Protein AF-A0A6S7KEA6-F1 (afdb_monomer)

Mean predicted aligned error: 5.67 Å

Solvent-accessible surface area (backbone atoms only — not comparable to full-atom values): 4270 Å² total; per-residue (Å²): 131,76,86,80,74,80,86,89,87,81,83,60,95,45,69,67,52,33,52,54,51,47,51,54,54,48,49,55,50,48,54,53,31,51,77,69,77,44,78,86,60,68,93,77,60,80,85,83,90,90,68,56,71,73,58,49,59,57,56,65,75,79,114

Organism: Paramuricea clavata (NCBI:txid317549)

Radius of gyration: 14.23 Å; Cα contacts (8 Å, |Δi|>4): 20; chains: 1; bounding box: 27×31×38 Å

pLDDT: mean 86.41, std 11.86, range [46.97, 96.62]

Structure (mmCIF, N/CA/C/O backbone):
data_AF-A0A6S7KEA6-F1
#
_entry.id   AF-A0A6S7KEA6-F1
#
loop_
_atom_site.group_PDB
_atom_site.id
_atom_site.type_symbol
_atom_site.label_atom_id
_atom_site.label_alt_id
_atom_site.label_comp_id
_atom_site.label_asym_id
_atom_site.label_entity_id
_atom_site.label_seq_id
_atom_site.pdbx_PDB_ins_code
_atom_site.Cartn_x
_atom_site.Cartn_y
_atom_site.Cartn_z
_atom_site.occupancy
_atom_site.B_iso_or_equiv
_atom_site.auth_seq_id
_atom_site.auth_comp_id
_atom_site.auth_asym_id
_atom_site.auth_atom_id
_atom_site.pdbx_PDB_model_num
ATOM 1 N N . MET A 1 1 ? 10.130 16.994 0.482 1.00 49.31 1 MET A N 1
ATOM 2 C CA . MET A 1 1 ? 9.609 16.317 -0.719 1.00 49.31 1 MET A CA 1
ATOM 3 C C . MET A 1 1 ? 9.977 14.856 -0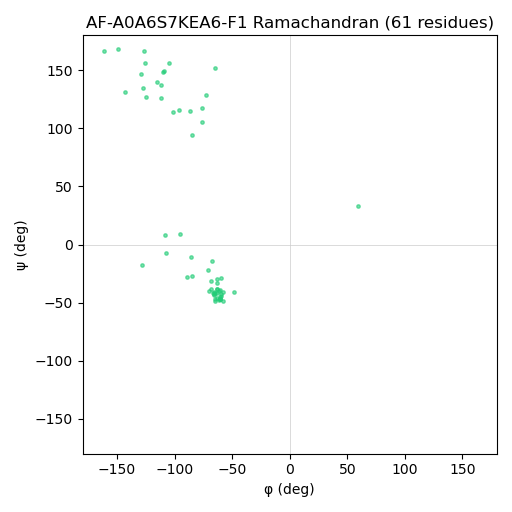.549 1.00 49.31 1 MET A C 1
ATOM 5 O O . MET A 1 1 ? 11.163 14.566 -0.585 1.00 49.31 1 MET A O 1
ATOM 9 N N . PHE A 1 2 ? 9.021 13.991 -0.213 1.00 53.81 2 PHE A N 1
ATOM 10 C CA . PHE A 1 2 ? 9.243 12.546 -0.308 1.00 53.81 2 PHE A CA 1
ATOM 11 C C . PHE A 1 2 ? 9.148 12.240 -1.802 1.00 53.81 2 PHE A C 1
ATOM 13 O O . PHE A 1 2 ? 8.097 12.473 -2.392 1.00 53.81 2 PHE A O 1
ATOM 20 N N . ALA A 1 3 ? 10.287 11.987 -2.444 1.00 68.19 3 ALA A N 1
ATOM 21 C CA . ALA A 1 3 ? 10.399 12.070 -3.902 1.00 68.19 3 ALA A CA 1
ATOM 22 C C . ALA A 1 3 ? 9.966 10.771 -4.601 1.00 68.19 3 ALA A C 1
ATOM 24 O O . ALA A 1 3 ? 9.502 10.819 -5.735 1.00 68.19 3 ALA A O 1
ATOM 25 N N . ASP A 1 4 ? 10.088 9.644 -3.908 1.00 77.88 4 ASP A N 1
ATOM 26 C CA . ASP A 1 4 ? 9.825 8.287 -4.382 1.00 77.88 4 ASP A CA 1
ATOM 27 C C . ASP A 1 4 ? 8.887 7.491 -3.456 1.00 77.88 4 ASP A C 1
ATOM 29 O O . ASP A 1 4 ? 8.270 6.524 -3.902 1.00 77.88 4 ASP A O 1
ATOM 33 N N . ASP A 1 5 ? 8.700 7.921 -2.202 1.00 84.19 5 ASP A N 1
ATOM 34 C CA . ASP A 1 5 ? 7.751 7.273 -1.292 1.00 84.19 5 ASP A CA 1
ATOM 35 C C . ASP A 1 5 ? 6.303 7.651 -1.632 1.00 84.19 5 ASP A C 1
ATOM 37 O O . ASP A 1 5 ? 5.881 8.804 -1.504 1.00 84.19 5 ASP A O 1
ATOM 41 N N . THR A 1 6 ? 5.512 6.647 -2.004 1.00 86.69 6 THR A N 1
ATOM 42 C CA . THR A 1 6 ? 4.069 6.776 -2.233 1.00 86.69 6 THR A CA 1
ATOM 43 C C . THR A 1 6 ? 3.313 6.016 -1.151 1.00 86.69 6 THR A C 1
ATOM 45 O O . THR A 1 6 ? 3.670 4.894 -0.806 1.00 86.69 6 THR A O 1
ATOM 48 N N . ASN A 1 7 ? 2.245 6.611 -0.619 1.00 89.62 7 ASN A N 1
ATOM 49 C CA . ASN A 1 7 ? 1.310 5.921 0.264 1.00 89.62 7 ASN A CA 1
ATOM 50 C C . ASN A 1 7 ? -0.071 5.837 -0.393 1.00 89.62 7 ASN A C 1
ATOM 52 O O . ASN A 1 7 ? -0.531 6.791 -1.018 1.00 89.62 7 ASN A O 1
ATOM 56 N N . LEU A 1 8 ? -0.728 4.688 -0.236 1.00 90.56 8 LEU A N 1
ATOM 57 C CA . LEU A 1 8 ? -2.098 4.452 -0.679 1.00 90.56 8 LEU A CA 1
ATOM 58 C C . LEU A 1 8 ? -2.991 4.294 0.553 1.00 90.56 8 LEU A C 1
ATOM 60 O O . LEU A 1 8 ? -2.706 3.493 1.439 1.00 90.56 8 LEU A O 1
ATOM 64 N N . SER A 1 9 ? -4.065 5.079 0.621 1.00 92.56 9 SER A N 1
ATOM 65 C CA . SER A 1 9 ? -4.999 5.070 1.749 1.00 92.56 9 SER A CA 1
ATOM 66 C C . SER A 1 9 ? -6.418 4.828 1.258 1.00 92.56 9 SER A C 1
ATOM 68 O O . SER A 1 9 ? -6.924 5.578 0.428 1.00 92.56 9 SER A O 1
ATOM 70 N N . CYS A 1 10 ? -7.092 3.830 1.826 1.00 92.31 10 CYS A N 1
ATOM 71 C CA . CYS A 1 10 ? -8.507 3.573 1.583 1.00 92.31 10 CYS A CA 1
ATOM 72 C C . CYS A 1 10 ? -9.287 3.502 2.904 1.00 92.31 10 CYS A C 1
ATOM 74 O O . CYS A 1 10 ? -8.721 3.425 3.996 1.00 92.31 10 CYS A O 1
ATOM 76 N N . THR A 1 11 ? -10.617 3.557 2.811 1.00 93.12 11 THR A N 1
ATOM 77 C CA . THR A 1 11 ? -11.505 3.427 3.972 1.00 93.12 11 THR A CA 1
ATOM 78 C C . THR A 1 11 ? -12.584 2.380 3.721 1.00 93.12 11 THR A C 1
ATOM 80 O O . THR A 1 11 ? -13.080 2.199 2.602 1.00 93.12 11 THR A O 1
ATOM 83 N N . GLY A 1 12 ? -12.972 1.686 4.788 1.00 91.00 12 GLY A N 1
ATOM 84 C CA . GLY A 1 12 ? -13.996 0.650 4.754 1.00 91.00 12 GLY A CA 1
ATOM 85 C C . GLY A 1 12 ? -14.552 0.366 6.144 1.00 91.00 12 GLY A C 1
ATOM 86 O O . GLY A 1 12 ? -14.029 0.825 7.166 1.00 91.00 12 GLY A O 1
ATOM 87 N N . ARG A 1 13 ? -15.668 -0.358 6.187 1.00 88.19 13 ARG A N 1
ATOM 88 C CA . ARG A 1 13 ? -16.330 -0.764 7.434 1.00 88.19 13 ARG A CA 1
ATOM 89 C C . ARG A 1 13 ? -15.804 -2.097 7.947 1.00 88.19 13 ARG A C 1
ATOM 91 O O . ARG A 1 13 ? -15.825 -2.306 9.159 1.00 88.19 13 ARG A O 1
ATOM 98 N N . THR A 1 14 ? -15.335 -2.954 7.044 1.00 87.38 14 THR A N 1
ATOM 99 C CA . THR A 1 14 ? -14.818 -4.295 7.337 1.00 87.38 14 THR A CA 1
ATOM 100 C C . THR A 1 14 ? -13.403 -4.471 6.777 1.00 87.38 14 THR A C 1
ATOM 102 O O . THR A 1 14 ? -13.054 -3.778 5.819 1.00 87.38 14 THR A O 1
ATOM 105 N N . PRO A 1 15 ? -12.588 -5.389 7.329 1.00 86.94 15 PRO A N 1
ATOM 106 C CA . PRO A 1 15 ? -11.258 -5.683 6.797 1.00 86.94 15 PRO A CA 1
ATOM 107 C C . PRO A 1 15 ? -11.310 -6.178 5.352 1.00 86.94 15 PRO A C 1
ATOM 109 O O . PRO A 1 15 ? -10.557 -5.678 4.531 1.00 86.94 15 PRO A O 1
ATOM 112 N N . ALA A 1 16 ? -12.262 -7.056 5.022 1.00 89.69 16 ALA A N 1
ATOM 113 C CA . ALA A 1 16 ? -12.439 -7.572 3.663 1.00 89.69 16 ALA A CA 1
ATOM 114 C C . ALA A 1 16 ? -12.754 -6.462 2.643 1.00 89.69 16 ALA A C 1
ATOM 116 O O . ALA A 1 16 ? -12.246 -6.469 1.527 1.00 89.69 16 ALA A O 1
ATOM 117 N N . GLU A 1 17 ? -13.566 -5.470 3.027 1.00 92.25 17 GLU A N 1
ATOM 118 C CA . GLU A 1 17 ? -13.829 -4.303 2.177 1.00 92.25 17 GLU A CA 1
ATOM 119 C C . GLU A 1 17 ? -12.564 -3.453 1.973 1.00 92.25 17 GLU A C 1
ATOM 121 O O . GLU A 1 1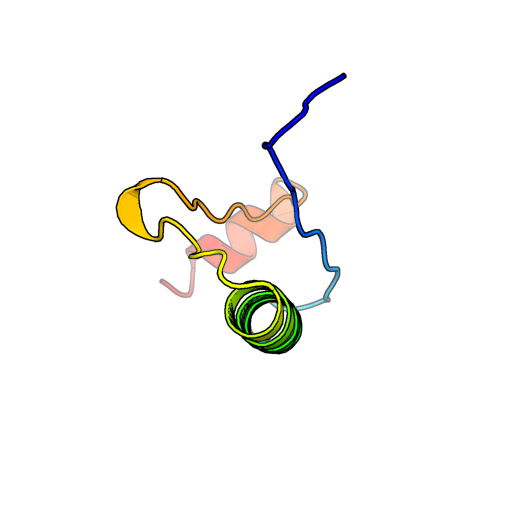7 ? -12.324 -2.974 0.867 1.00 92.25 17 GLU A O 1
ATOM 126 N N . ILE A 1 18 ? -11.767 -3.260 3.030 1.00 92.56 18 ILE A N 1
ATOM 127 C CA . ILE A 1 18 ? -10.504 -2.508 2.977 1.00 92.56 18 ILE A CA 1
ATOM 128 C C . ILE A 1 18 ? -9.501 -3.235 2.080 1.00 92.56 18 ILE A C 1
ATOM 130 O O . ILE A 1 18 ? -8.938 -2.617 1.186 1.00 92.56 18 ILE A O 1
ATOM 134 N N . GLU A 1 19 ? -9.324 -4.540 2.276 1.00 91.62 19 GLU A N 1
ATOM 135 C CA . GLU A 1 19 ? -8.448 -5.389 1.471 1.00 91.62 19 GLU A CA 1
ATOM 136 C C . GLU A 1 19 ? -8.845 -5.359 -0.006 1.00 91.62 19 GLU A C 1
ATOM 138 O O . GLU A 1 19 ? -8.001 -5.119 -0.867 1.00 91.62 19 GLU A O 1
ATOM 143 N N . HIS A 1 20 ? -10.131 -5.546 -0.312 1.00 94.44 20 HIS A N 1
ATOM 144 C CA . HIS A 1 20 ? -10.610 -5.536 -1.690 1.00 94.44 20 HIS A CA 1
ATOM 145 C C . HIS A 1 20 ? -10.349 -4.191 -2.379 1.00 94.44 20 HIS A C 1
ATOM 147 O O . HIS A 1 20 ? -9.827 -4.161 -3.493 1.00 94.44 20 HIS A O 1
ATOM 153 N N . LYS A 1 21 ? -10.668 -3.075 -1.711 1.00 94.75 21 LYS A N 1
ATOM 154 C CA . LYS A 1 21 ? -10.427 -1.731 -2.255 1.00 94.75 21 LYS A CA 1
ATOM 155 C C . LYS A 1 21 ? -8.941 -1.447 -2.432 1.00 94.75 21 LYS A C 1
ATOM 157 O O . LYS A 1 21 ? -8.542 -0.983 -3.492 1.00 94.75 21 LYS A O 1
ATOM 162 N N . LEU A 1 22 ? -8.132 -1.747 -1.415 1.00 93.94 22 LEU A N 1
ATOM 163 C CA . LEU A 1 22 ? -6.699 -1.478 -1.447 1.00 93.94 22 LEU A CA 1
ATOM 164 C C . LEU A 1 22 ? -6.011 -2.274 -2.559 1.00 93.94 22 LEU A C 1
ATOM 166 O O . LEU A 1 22 ? -5.189 -1.713 -3.270 1.00 93.94 22 LEU A O 1
ATOM 170 N N . ASN A 1 23 ? -6.380 -3.543 -2.751 1.00 93.12 23 ASN A N 1
ATOM 171 C CA . ASN A 1 23 ? -5.838 -4.366 -3.832 1.00 93.12 23 ASN A CA 1
ATOM 172 C C . ASN A 1 23 ? -6.289 -3.890 -5.219 1.00 93.12 23 ASN A C 1
ATOM 174 O O . ASN A 1 23 ? -5.488 -3.901 -6.150 1.00 93.12 23 ASN A O 1
ATOM 178 N N . ALA A 1 24 ? -7.541 -3.447 -5.369 1.00 95.56 24 ALA A N 1
ATOM 179 C CA . ALA A 1 24 ? -8.018 -2.879 -6.630 1.00 95.56 24 ALA A CA 1
ATOM 180 C C . ALA A 1 24 ? -7.249 -1.598 -6.997 1.00 95.56 24 ALA A C 1
ATOM 182 O O . ALA A 1 24 ? -6.779 -1.451 -8.125 1.00 95.56 24 ALA A O 1
ATOM 183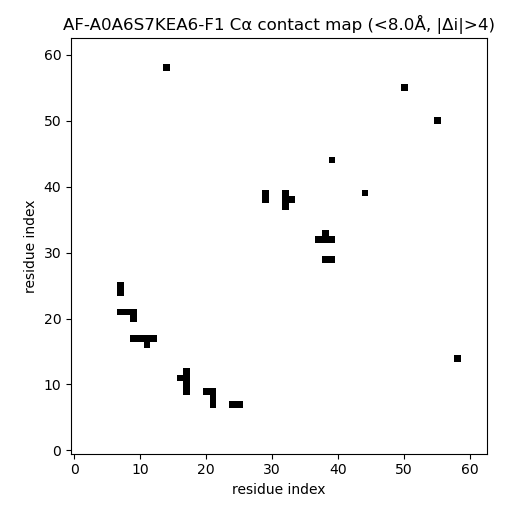 N N . ASP A 1 25 ? -7.062 -0.700 -6.030 1.00 94.25 25 ASP A N 1
ATOM 184 C CA . ASP A 1 25 ? -6.279 0.521 -6.212 1.00 94.25 25 ASP A CA 1
ATOM 185 C C . ASP A 1 25 ? -4.798 0.205 -6.484 1.00 94.25 25 ASP A C 1
ATOM 187 O O . ASP A 1 25 ? -4.197 0.802 -7.378 1.00 94.25 25 ASP A O 1
ATOM 191 N N . LEU A 1 26 ? -4.216 -0.770 -5.775 1.00 93.50 26 LEU A N 1
ATOM 192 C CA . LEU A 1 26 ? -2.834 -1.208 -5.980 1.00 93.50 26 LEU A CA 1
ATOM 193 C C . LEU A 1 26 ? -2.623 -1.799 -7.379 1.00 93.50 26 LEU A C 1
ATOM 195 O O . LEU A 1 26 ? -1.600 -1.516 -7.995 1.00 93.50 26 LEU A O 1
ATOM 199 N N . SER A 1 27 ? -3.592 -2.557 -7.904 1.00 94.38 27 SER A N 1
ATOM 200 C CA . SER A 1 27 ? -3.555 -3.072 -9.279 1.00 94.38 27 SER A CA 1
ATOM 201 C C . SER A 1 27 ? -3.496 -1.932 -10.294 1.00 94.38 27 SER A C 1
ATOM 203 O O . SER A 1 27 ? -2.633 -1.934 -11.164 1.00 94.38 27 SER A O 1
ATOM 205 N N . ASN A 1 28 ? -4.348 -0.915 -10.141 1.00 94.88 28 ASN A N 1
ATOM 206 C CA . ASN A 1 28 ? -4.355 0.243 -11.039 1.00 94.88 28 ASN A CA 1
ATOM 207 C C . ASN A 1 28 ? -3.035 1.030 -10.975 1.00 94.88 28 ASN A C 1
ATOM 209 O O . ASN A 1 28 ? -2.540 1.518 -11.992 1.00 94.88 28 ASN A O 1
ATOM 213 N N . VAL A 1 29 ? -2.460 1.166 -9.776 1.00 93.19 29 VAL A N 1
ATOM 214 C CA . VAL A 1 29 ? -1.151 1.804 -9.589 1.00 93.19 29 VAL A CA 1
ATOM 215 C C . VAL A 1 29 ? -0.052 0.973 -10.243 1.00 93.19 29 VAL A C 1
ATOM 217 O O . VAL A 1 29 ? 0.805 1.545 -10.911 1.00 93.19 29 VAL A O 1
ATOM 220 N N . ASN A 1 30 ? -0.083 -0.353 -10.100 1.00 93.12 30 ASN A N 1
ATOM 221 C CA . ASN A 1 30 ? 0.884 -1.239 -10.740 1.00 93.12 30 ASN A CA 1
ATOM 2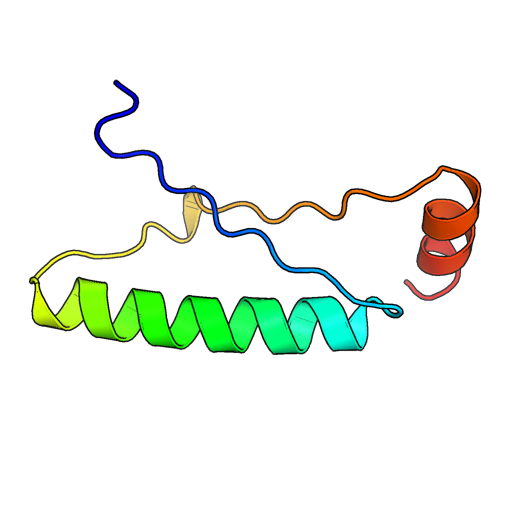22 C C . ASN A 1 30 ? 0.833 -1.116 -12.268 1.00 93.12 30 ASN A C 1
ATOM 224 O O . ASN A 1 30 ? 1.871 -0.899 -12.887 1.00 93.12 30 ASN A O 1
ATOM 228 N N . ASP A 1 31 ? -0.362 -1.132 -12.862 1.00 95.38 31 ASP A N 1
ATOM 229 C CA . ASP A 1 31 ? -0.542 -0.955 -14.308 1.00 95.38 31 ASP A CA 1
ATOM 230 C C . ASP A 1 31 ? 0.036 0.387 -14.789 1.00 95.38 31 ASP A C 1
ATOM 232 O O . ASP A 1 31 ? 0.703 0.471 -15.825 1.00 95.38 31 ASP A O 1
ATOM 236 N N . TRP A 1 32 ? -0.174 1.457 -14.014 1.00 95.12 32 TRP A N 1
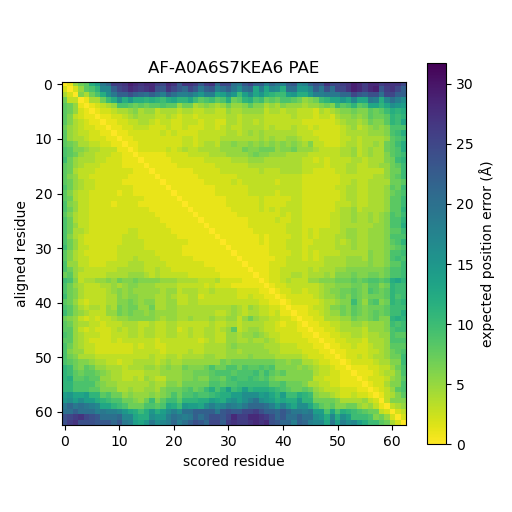ATOM 237 C CA . TRP A 1 32 ? 0.402 2.767 -14.310 1.00 95.12 32 TRP A CA 1
ATOM 238 C C . TRP A 1 32 ? 1.930 2.774 -14.182 1.00 95.12 32 TRP A C 1
ATOM 240 O O . TRP A 1 32 ? 2.609 3.351 -15.034 1.00 95.12 32 TRP A O 1
ATOM 250 N N . LEU A 1 33 ? 2.493 2.133 -13.155 1.00 93.81 33 LEU A N 1
ATOM 251 C CA . LEU A 1 33 ? 3.941 2.019 -12.973 1.00 93.81 33 LEU A CA 1
ATOM 252 C C . LEU A 1 33 ? 4.577 1.263 -14.144 1.00 93.81 33 LEU A C 1
ATOM 254 O O . LEU A 1 33 ? 5.529 1.768 -14.743 1.00 93.81 33 LEU A O 1
ATOM 258 N N . GLU A 1 34 ? 4.009 0.123 -14.534 1.00 94.12 34 GLU A N 1
ATOM 259 C CA . GLU A 1 34 ? 4.481 -0.682 -15.663 1.00 94.12 34 GLU A CA 1
ATOM 260 C C . GLU A 1 34 ? 4.449 0.107 -16.978 1.00 94.12 34 GLU A C 1
ATOM 262 O O . GLU A 1 34 ? 5.443 0.135 -17.712 1.00 94.12 34 GLU A O 1
ATOM 267 N N . ALA A 1 35 ? 3.360 0.838 -17.244 1.00 96.62 35 ALA A N 1
ATOM 268 C CA . ALA A 1 35 ? 3.243 1.709 -18.415 1.00 96.62 35 ALA A CA 1
ATOM 269 C C . ALA A 1 35 ? 4.322 2.810 -18.452 1.00 96.62 35 ALA A C 1
ATOM 271 O O . ALA A 1 35 ? 4.748 3.232 -19.530 1.00 96.62 35 ALA A O 1
ATOM 272 N N . ASN A 1 36 ? 4.805 3.241 -17.283 1.00 94.25 36 ASN A N 1
ATOM 273 C CA . ASN A 1 36 ? 5.872 4.231 -17.128 1.00 94.25 36 ASN A CA 1
ATOM 274 C C . ASN A 1 36 ? 7.269 3.610 -16.948 1.00 94.25 36 ASN A C 1
ATOM 276 O O . ASN A 1 36 ? 8.229 4.339 -16.695 1.00 94.25 36 ASN A O 1
ATOM 280 N N . ARG A 1 37 ? 7.418 2.287 -17.131 1.00 94.38 37 ARG A N 1
ATOM 28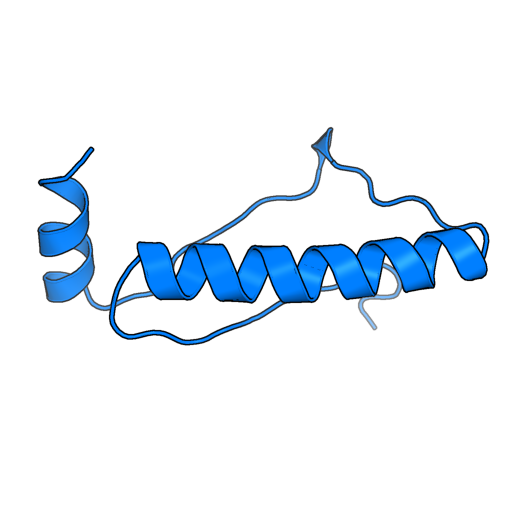1 C CA . ARG A 1 37 ? 8.679 1.540 -16.945 1.00 94.38 37 ARG A CA 1
ATOM 282 C C . ARG A 1 37 ? 9.250 1.658 -15.527 1.00 94.38 37 ARG A C 1
ATOM 284 O O . ARG A 1 37 ? 10.466 1.660 -15.338 1.00 94.38 37 ARG A O 1
ATOM 291 N N . LEU A 1 38 ? 8.365 1.761 -14.545 1.00 92.81 38 LEU A N 1
ATOM 292 C CA . LEU A 1 38 ? 8.659 1.695 -13.121 1.00 92.81 38 LEU A CA 1
ATOM 293 C C . LEU A 1 38 ? 8.210 0.333 -12.584 1.00 92.81 38 LEU A C 1
ATOM 295 O O . LEU A 1 38 ? 7.333 -0.314 -13.150 1.00 92.81 38 LEU A O 1
ATOM 299 N N . THR A 1 39 ? 8.809 -0.109 -11.482 1.00 88.50 39 THR A N 1
ATOM 300 C CA . THR A 1 39 ? 8.439 -1.367 -10.823 1.00 88.50 39 THR A CA 1
ATOM 301 C C . THR A 1 39 ? 8.162 -1.104 -9.354 1.00 88.50 39 THR A C 1
ATOM 303 O O . THR A 1 39 ? 8.933 -0.409 -8.688 1.00 88.50 39 THR A O 1
ATOM 306 N N . LEU A 1 40 ? 7.071 -1.674 -8.846 1.00 89.19 40 LEU A N 1
ATOM 307 C CA . LEU A 1 40 ? 6.774 -1.665 -7.422 1.00 89.19 40 LEU A CA 1
ATOM 308 C C . LEU A 1 40 ? 7.722 -2.622 -6.688 1.00 89.19 40 LEU A C 1
ATOM 310 O O . LEU A 1 40 ? 7.850 -3.789 -7.052 1.00 89.19 40 LEU A O 1
ATOM 314 N N . ASN A 1 41 ? 8.373 -2.145 -5.628 1.00 89.44 41 ASN A N 1
ATOM 315 C CA . ASN A 1 41 ? 9.201 -3.001 -4.785 1.00 89.44 41 ASN A CA 1
ATOM 316 C C . ASN A 1 41 ? 8.334 -3.695 -3.726 1.00 89.44 41 ASN A C 1
ATOM 318 O O . ASN A 1 41 ? 8.088 -3.133 -2.657 1.00 89.44 41 ASN A O 1
ATOM 322 N N . THR A 1 42 ? 7.889 -4.915 -4.013 1.00 87.00 42 THR A N 1
ATOM 323 C CA . THR A 1 42 ? 7.044 -5.705 -3.106 1.00 87.00 42 THR A CA 1
ATOM 324 C C . THR A 1 42 ? 7.730 -6.052 -1.788 1.00 87.00 42 THR A C 1
ATOM 326 O O . THR A 1 42 ? 7.053 -6.118 -0.773 1.00 87.00 42 THR A O 1
ATOM 329 N N . ASP A 1 43 ? 9.060 -6.192 -1.771 1.00 90.50 43 ASP A N 1
ATOM 330 C CA . ASP A 1 43 ? 9.820 -6.530 -0.556 1.00 90.50 43 ASP A CA 1
ATOM 331 C C . ASP A 1 43 ? 9.864 -5.378 0.456 1.00 90.50 43 ASP A C 1
ATOM 333 O O . ASP A 1 43 ? 10.137 -5.591 1.634 1.00 90.50 43 ASP A O 1
ATOM 337 N N . LYS A 1 44 ? 9.643 -4.143 -0.011 1.00 87.88 44 LYS A N 1
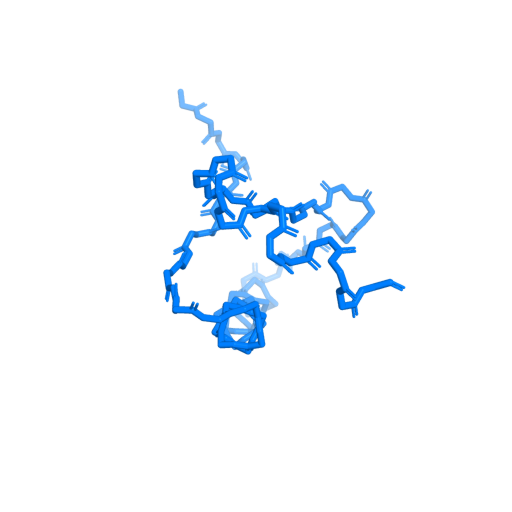ATOM 338 C CA . LYS A 1 44 ? 9.607 -2.934 0.825 1.00 87.88 44 LYS A CA 1
ATOM 339 C C . LYS A 1 44 ? 8.200 -2.365 1.008 1.00 87.88 44 LYS A C 1
ATOM 341 O O . LYS A 1 44 ? 8.041 -1.389 1.740 1.00 87.88 44 LYS A O 1
ATOM 346 N N . THR A 1 45 ? 7.206 -2.900 0.303 1.00 89.81 45 THR A N 1
ATOM 347 C CA . THR A 1 45 ? 5.836 -2.384 0.339 1.00 89.81 45 THR A CA 1
ATOM 348 C C . THR A 1 45 ? 5.089 -3.022 1.500 1.00 89.81 45 THR A C 1
ATOM 350 O O . THR A 1 45 ? 4.827 -4.219 1.496 1.00 89.81 45 THR A O 1
ATOM 353 N N . GLU A 1 46 ? 4.711 -2.205 2.477 1.00 90.81 46 GLU A N 1
ATOM 354 C CA . GLU A 1 46 ? 4.019 -2.645 3.687 1.00 90.81 46 GLU A CA 1
ATOM 355 C C . GLU A 1 46 ? 2.558 -2.184 3.687 1.00 90.81 46 GLU A C 1
ATOM 357 O O . GLU A 1 46 ? 2.225 -1.110 3.178 1.00 90.81 46 GLU A O 1
ATOM 362 N N . PHE A 1 47 ? 1.681 -2.968 4.316 1.00 89.81 47 PHE A N 1
ATOM 363 C CA . PHE A 1 47 ? 0.289 -2.586 4.556 1.00 89.81 47 PHE A CA 1
ATOM 364 C C . PHE A 1 47 ? 0.043 -2.332 6.044 1.00 89.81 47 PHE A C 1
ATOM 366 O O . PHE A 1 47 ? 0.629 -2.961 6.922 1.00 89.81 47 PHE A O 1
ATOM 373 N N . MET A 1 48 ? -0.869 -1.409 6.346 1.00 91.38 48 MET A N 1
ATOM 374 C CA . MET A 1 48 ? -1.221 -1.072 7.723 1.00 91.38 48 MET A CA 1
ATOM 375 C C . MET A 1 48 ? -2.713 -0.770 7.840 1.00 91.38 48 MET A C 1
ATOM 377 O O . MET A 1 48 ? -3.258 0.046 7.100 1.00 91.38 48 MET A O 1
ATOM 381 N N . ILE A 1 49 ? -3.370 -1.382 8.829 1.00 89.94 49 ILE A N 1
ATOM 382 C CA . ILE A 1 49 ? -4.755 -1.065 9.191 1.00 89.94 49 ILE A CA 1
ATOM 383 C C . ILE A 1 49 ? -4.749 -0.064 10.346 1.00 89.94 49 ILE A C 1
ATOM 385 O O . ILE A 1 49 ? -4.339 -0.380 11.462 1.00 89.94 49 ILE A O 1
ATOM 389 N N . ILE A 1 50 ? -5.271 1.137 10.095 1.00 90.69 50 ILE A N 1
ATOM 390 C CA . ILE A 1 50 ? -5.451 2.165 11.123 1.00 90.69 50 ILE A CA 1
ATOM 391 C C . ILE A 1 50 ? -6.919 2.180 11.557 1.00 90.69 50 ILE A C 1
ATOM 393 O O . ILE A 1 50 ? -7.812 2.543 10.792 1.00 90.69 50 ILE A O 1
ATOM 397 N N . ALA A 1 51 ? -7.187 1.804 12.809 1.00 89.12 51 ALA A N 1
ATOM 398 C CA . ALA A 1 51 ? -8.526 1.854 13.391 1.00 89.12 51 ALA A CA 1
ATOM 399 C C . ALA A 1 51 ? -8.483 2.121 14.903 1.00 89.12 51 ALA A C 1
ATOM 401 O O . ALA A 1 51 ? -7.438 2.046 15.548 1.00 89.12 51 ALA A O 1
ATOM 402 N N . SER A 1 52 ? -9.639 2.433 15.497 1.00 91.00 52 SER A N 1
ATOM 403 C CA . SER A 1 52 ? -9.735 2.587 16.951 1.00 91.00 52 SER A CA 1
ATOM 404 C C . SER A 1 52 ? -9.465 1.260 17.666 1.00 91.00 52 SER A C 1
ATOM 406 O O . SER A 1 52 ? -9.791 0.195 17.143 1.00 91.00 52 SER A O 1
ATOM 408 N N . LYS A 1 53 ? -8.957 1.316 18.908 1.00 88.25 53 LYS A N 1
ATOM 409 C CA . LYS A 1 53 ? -8.678 0.119 19.730 1.00 88.25 53 LYS A CA 1
ATOM 410 C C . LYS A 1 53 ? -9.856 -0.863 19.772 1.00 88.25 53 LYS A C 1
ATOM 412 O O . LYS A 1 53 ? -9.662 -2.064 19.649 1.00 88.25 53 LYS A O 1
ATOM 417 N N . ARG A 1 54 ? -11.089 -0.346 19.878 1.00 87.75 54 ARG A N 1
ATOM 418 C CA . ARG A 1 54 ? -12.312 -1.165 19.869 1.00 87.75 54 ARG A CA 1
ATOM 419 C C . ARG A 1 54 ? -12.476 -1.952 18.565 1.00 87.75 54 ARG A C 1
ATOM 421 O O . ARG A 1 54 ? -12.803 -3.128 18.620 1.00 87.75 54 ARG A O 1
ATOM 428 N N . LYS A 1 55 ? -12.260 -1.307 17.414 1.00 83.94 55 LYS A N 1
ATOM 429 C CA . LYS A 1 55 ? -12.361 -1.957 16.098 1.00 83.94 55 LYS A CA 1
ATOM 430 C C . LYS A 1 55 ? -11.216 -2.944 15.864 1.00 83.94 55 LYS A C 1
ATOM 432 O O . LYS A 1 55 ? -11.466 -4.037 15.384 1.00 83.94 55 LYS A O 1
ATOM 437 N N . LEU A 1 56 ? -9.993 -2.599 16.269 1.00 85.75 56 LEU A N 1
ATOM 438 C CA . LEU A 1 56 ? -8.845 -3.507 16.165 1.00 85.75 56 LEU A CA 1
ATOM 439 C C . LEU A 1 56 ? -9.043 -4.790 16.984 1.00 85.75 56 LEU A C 1
ATOM 441 O O . LEU A 1 56 ? -8.734 -5.874 16.504 1.00 85.75 56 LEU A O 1
ATOM 445 N N . ASN A 1 57 ? -9.618 -4.685 18.187 1.00 83.31 57 ASN A N 1
ATOM 446 C CA . ASN A 1 57 ? -9.951 -5.860 18.996 1.00 83.31 57 ASN A CA 1
ATOM 447 C C . ASN A 1 57 ? -10.993 -6.761 18.320 1.00 83.31 57 ASN A C 1
ATOM 449 O O . ASN A 1 57 ? -10.932 -7.973 18.478 1.00 83.31 57 ASN A O 1
ATOM 453 N N . GLN A 1 58 ? -11.925 -6.180 17.561 1.00 78.50 58 GLN A N 1
ATOM 454 C CA . GLN A 1 58 ? -12.890 -6.952 16.784 1.00 78.50 58 GLN A CA 1
ATOM 455 C C . GLN A 1 58 ? -12.182 -7.746 15.678 1.00 78.50 58 GLN A C 1
AT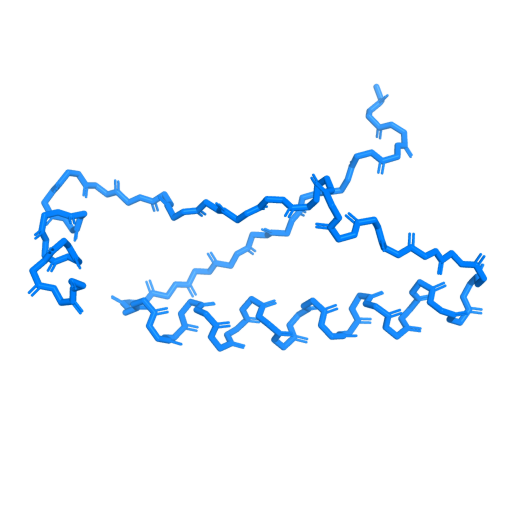OM 457 O O . GLN A 1 58 ? -12.419 -8.938 15.554 1.00 78.50 58 GLN A O 1
ATOM 462 N N . PHE A 1 59 ? -11.234 -7.125 14.969 1.00 71.38 59 PHE A N 1
ATOM 463 C CA . PHE A 1 59 ? -10.479 -7.770 13.887 1.00 71.38 59 PHE A CA 1
ATOM 464 C C . PHE A 1 59 ? -9.520 -8.869 14.356 1.00 71.38 59 PHE A C 1
ATOM 466 O O . PHE A 1 59 ? -9.310 -9.840 13.643 1.00 71.38 59 PHE A O 1
ATOM 473 N N . ARG A 1 60 ? -8.951 -8.752 15.563 1.00 64.19 60 ARG A N 1
ATOM 474 C CA . ARG A 1 60 ? -8.036 -9.766 16.119 1.00 64.19 60 ARG A CA 1
ATOM 475 C C . ARG A 1 60 ? -8.723 -11.103 16.430 1.00 64.19 60 ARG A C 1
ATOM 477 O O . ARG A 1 60 ? -8.038 -12.081 16.683 1.00 64.19 60 ARG A O 1
ATOM 484 N N . THR A 1 61 ? -10.053 -11.136 16.456 1.00 56.72 61 THR A N 1
ATOM 485 C CA . THR A 1 61 ? -10.808 -12.359 16.771 1.00 56.72 61 THR A CA 1
ATOM 486 C C . THR A 1 61 ? -11.030 -13.236 15.528 1.00 56.72 61 THR A C 1
ATOM 488 O O . THR A 1 61 ? -11.432 -14.384 15.677 1.00 56.72 61 THR A O 1
ATOM 491 N N . ASP A 1 62 ? -10.734 -12.714 14.329 1.00 52.81 62 ASP A N 1
ATOM 492 C CA . ASP A 1 62 ? -10.996 -13.357 13.032 1.00 52.81 62 ASP A CA 1
ATOM 493 C C . ASP A 1 62 ? -9.715 -13.857 12.308 1.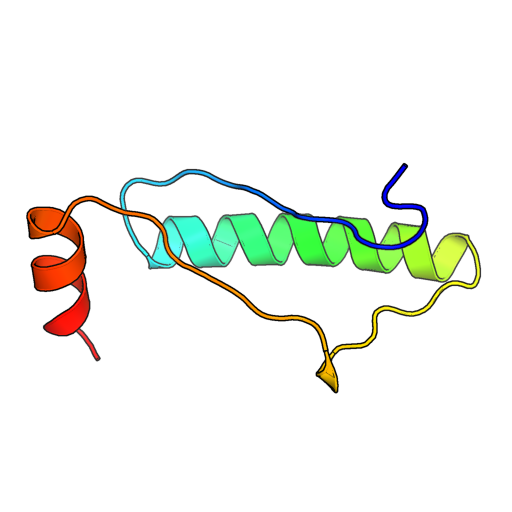00 52.81 62 ASP A C 1
ATOM 495 O O . ASP A 1 62 ? -9.797 -14.274 11.152 1.00 52.81 62 ASP A O 1
ATOM 499 N N . ILE A 1 63 ? -8.541 -13.816 12.962 1.00 46.97 63 ILE A N 1
ATOM 500 C CA . ILE A 1 63 ? -7.240 -14.340 12.474 1.00 46.97 63 ILE A CA 1
ATOM 501 C C . ILE A 1 63 ? -6.733 -15.388 13.465 1.00 46.97 63 ILE A C 1
ATOM 503 O O . ILE A 1 63 ? -6.285 -16.463 13.012 1.00 46.97 63 ILE A O 1
#

Sequence (63 aa):
MFADDTNLSCTGRTPAEIEHKLNADLSNVNDWLEANRLTLNTDKTEFMIIASKRKLNQFRTDI

Secondary structure (DSSP, 8-state):
--SS--------SSHHHHHHHHHHHHHHHHHHHHHTT----TTT--------HHHHHHHTT--

Foldseek 3Di:
DPPPDDDDDDDDDDPVVRVVVRVVVVVVVQVVCVVVVHHDDPVPDDDDDDDDPVVVVVVVVVD